Protein AF-A0A258BWA7-F1 (afdb_monomer_lite)

Radius of gyration: 15.37 Å; chains: 1; bounding box: 40×31×53 Å

Foldseek 3Di:
DVVLLQVLLVVLVVCCPDPNVVVVVVQDLALVSNLVCVVVSVVVVCVVVVPDFDWDWDFPDDDPQKTKIFIDGPDPDNPSNVLSNSVNSCVVSPWDFHWDWDQDPRGIIIIGRTDDDPPPPPDDD

Sequence (125 aa):
DDLLKSFGKYWIGYTANSSYGTMFRVGGDQLVTFLTNLNRMHASVHATMPESRMPSFEMLRNEHGRIDVLYTSDRTGLTAFVEGLLKGLMEYFGETGYITLEETPEGEVFSLHCAGKKSELKGAA

Secondary structure (DSSP, 8-state):
-HHHHHHHHHHHHHHHTSTTHHHHHHH-SSHHHHHHHHHHHHHHHHHH-TT----EEEEEEEETTEEEEEEE-S--S-HHHHHHHHHHHHHHTT--EEEEEEEETTEEEEEEEE-----------

Structure (mmCIF, N/CA/C/O backbone):
data_AF-A0A258BWA7-F1
#
_entry.id   AF-A0A258BWA7-F1
#
loop_
_atom_site.group_PDB
_atom_site.id
_atom_site.type_symbol
_atom_site.label_atom_id
_atom_site.label_alt_id
_atom_site.label_comp_id
_atom_site.label_asym_id
_atom_site.label_entity_id
_atom_site.label_seq_id
_atom_site.pdbx_PDB_ins_code
_atom_site.Cartn_x
_atom_site.Cartn_y
_atom_site.Cartn_z
_atom_site.occupancy
_atom_site.B_iso_or_equiv
_atom_site.auth_seq_id
_atom_site.auth_comp_id
_atom_site.auth_asym_id
_atom_site.auth_atom_id
_atom_site.pdbx_PDB_model_num
ATOM 1 N N . ASP A 1 1 ? -0.418 12.803 -10.827 1.00 86.56 1 ASP A N 1
ATOM 2 C CA . ASP A 1 1 ? -0.556 12.040 -9.567 1.00 86.56 1 ASP A CA 1
ATOM 3 C C . ASP A 1 1 ? -1.996 11.874 -9.109 1.00 86.56 1 ASP A C 1
ATOM 5 O O . ASP A 1 1 ? -2.402 10.742 -8.875 1.00 86.56 1 ASP A O 1
ATOM 9 N N . ASP A 1 2 ? -2.810 12.931 -9.070 1.00 95.44 2 ASP A N 1
ATOM 10 C CA . ASP A 1 2 ? -4.204 12.852 -8.582 1.00 95.44 2 ASP A CA 1
ATOM 11 C C . ASP A 1 2 ? -5.090 11.830 -9.311 1.00 95.44 2 ASP A C 1
ATOM 13 O O . ASP A 1 2 ? -5.909 11.150 -8.685 1.00 95.44 2 ASP A O 1
ATOM 17 N N . LE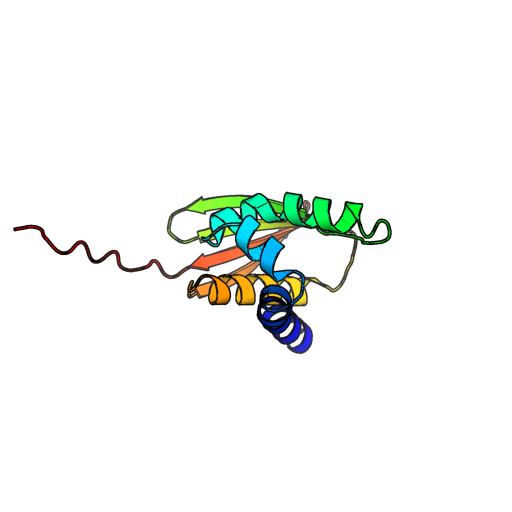U A 1 3 ? -4.900 11.666 -10.626 1.00 97.81 3 LEU A N 1
ATOM 18 C CA . LEU A 1 3 ? -5.600 10.639 -11.400 1.00 97.81 3 LEU A CA 1
ATOM 19 C C . LEU A 1 3 ? -5.229 9.225 -10.932 1.00 97.81 3 LEU A C 1
ATOM 21 O O . LEU A 1 3 ? -6.112 8.389 -10.777 1.00 97.81 3 LEU A O 1
ATOM 25 N N . LEU A 1 4 ? -3.943 8.963 -10.670 1.00 97.88 4 LEU A N 1
ATOM 26 C CA . LEU A 1 4 ? -3.474 7.660 -10.191 1.00 97.88 4 LEU A CA 1
ATOM 27 C C . LEU A 1 4 ? -3.984 7.375 -8.777 1.00 97.88 4 LEU A C 1
ATOM 29 O O . LEU A 1 4 ? -4.454 6.267 -8.528 1.00 97.88 4 LEU A O 1
ATOM 33 N N . LYS A 1 5 ? -3.982 8.376 -7.887 1.00 98.25 5 LYS A N 1
ATOM 34 C CA . LYS A 1 5 ? -4.572 8.255 -6.542 1.00 98.25 5 LYS A CA 1
ATOM 35 C C . LYS A 1 5 ? -6.060 7.911 -6.619 1.00 98.25 5 LYS A C 1
ATOM 37 O O . LYS A 1 5 ? -6.522 6.959 -5.991 1.00 98.25 5 LYS A O 1
ATOM 42 N N . SER A 1 6 ? -6.805 8.648 -7.443 1.00 98.00 6 SER A N 1
ATOM 43 C CA . SER A 1 6 ? -8.243 8.424 -7.643 1.00 98.00 6 SER A CA 1
ATOM 44 C C . SER A 1 6 ? -8.522 7.047 -8.248 1.00 98.00 6 SER A C 1
ATOM 46 O O . SER A 1 6 ? -9.432 6.345 -7.805 1.00 98.00 6 SER A O 1
ATOM 48 N N . PHE A 1 7 ? -7.707 6.629 -9.219 1.00 98.44 7 PHE A N 1
ATOM 49 C CA . PHE A 1 7 ? -7.814 5.319 -9.847 1.00 98.44 7 PHE A CA 1
ATOM 50 C C . PHE A 1 7 ? -7.499 4.179 -8.870 1.00 98.44 7 PHE A C 1
ATOM 52 O O . PHE A 1 7 ? -8.251 3.211 -8.819 1.00 98.44 7 PHE A O 1
ATOM 59 N N . GLY A 1 8 ? -6.455 4.305 -8.043 1.00 98.25 8 GLY A N 1
ATOM 60 C CA . GLY A 1 8 ? -6.119 3.325 -7.003 1.00 98.25 8 GLY A CA 1
ATOM 61 C C . GLY A 1 8 ? -7.248 3.138 -6.000 1.00 98.25 8 GLY A C 1
ATOM 62 O O . GLY A 1 8 ? -7.650 2.012 -5.714 1.00 98.25 8 GLY A O 1
ATOM 63 N N . LYS A 1 9 ? -7.847 4.239 -5.543 1.00 98.25 9 LYS A N 1
ATOM 64 C CA . LYS A 1 9 ? -9.002 4.173 -4.647 1.00 98.25 9 LYS A CA 1
ATOM 65 C C . LYS A 1 9 ? -10.195 3.471 -5.305 1.00 98.25 9 LYS A C 1
ATOM 67 O O . LYS A 1 9 ? -10.787 2.576 -4.704 1.00 98.25 9 LYS A O 1
ATOM 72 N N . TYR A 1 10 ? -10.531 3.841 -6.544 1.00 97.88 10 TYR A N 1
ATOM 73 C CA . TYR A 1 10 ? -11.605 3.194 -7.308 1.00 97.88 10 TYR A CA 1
ATOM 74 C C . TYR A 1 10 ? -11.352 1.692 -7.512 1.00 97.88 10 TYR A C 1
ATOM 76 O O . TYR A 1 10 ? -12.272 0.882 -7.381 1.00 97.88 10 TYR A O 1
ATOM 84 N N . TRP A 1 11 ? -10.102 1.314 -7.794 1.00 97.69 11 TRP A N 1
ATOM 85 C CA . TRP A 1 11 ? -9.701 -0.063 -8.067 1.00 97.69 11 TRP A CA 1
ATOM 86 C C . TRP A 1 11 ? -10.062 -1.021 -6.931 1.00 97.69 11 TRP A C 1
ATOM 88 O O . TRP A 1 11 ? -10.506 -2.134 -7.205 1.00 97.69 11 TRP A O 1
ATOM 98 N N . ILE A 1 12 ? -9.941 -0.599 -5.668 1.00 97.31 12 ILE A N 1
ATOM 99 C CA . ILE A 1 12 ? -10.338 -1.422 -4.515 1.00 97.31 12 ILE A CA 1
ATOM 100 C C . ILE A 1 12 ? -11.832 -1.744 -4.550 1.00 97.31 12 ILE A C 1
ATOM 102 O O . ILE A 1 12 ? -12.212 -2.910 -4.468 1.00 97.31 12 ILE A O 1
ATOM 106 N N . GLY A 1 13 ? -12.678 -0.730 -4.749 1.00 94.62 13 GLY A N 1
ATOM 107 C CA . GLY A 1 13 ? -14.123 -0.927 -4.861 1.00 94.62 13 GLY A CA 1
ATOM 108 C C . GLY A 1 13 ? -14.493 -1.823 -6.044 1.00 94.62 13 GLY A C 1
ATOM 109 O O . GLY A 1 13 ? -15.305 -2.735 -5.900 1.00 94.62 13 GLY A O 1
ATOM 110 N N . TYR A 1 14 ? -13.862 -1.617 -7.200 1.00 96.31 14 TYR A N 1
ATOM 111 C CA . TYR A 1 14 ? -14.084 -2.451 -8.380 1.00 96.31 14 TYR A CA 1
ATOM 112 C C . TYR A 1 14 ? -13.657 -3.909 -8.149 1.00 96.31 14 TYR A C 1
ATOM 114 O O . TYR A 1 14 ? -14.441 -4.833 -8.365 1.00 96.31 14 TYR A O 1
ATOM 122 N N . THR A 1 15 ? -12.430 -4.135 -7.675 1.00 94.00 15 THR A N 1
ATOM 123 C CA . THR A 1 15 ? -11.870 -5.486 -7.525 1.00 94.00 15 THR A CA 1
ATOM 124 C C . THR A 1 15 ? -12.563 -6.298 -6.441 1.00 94.00 15 THR A C 1
ATOM 126 O O . THR A 1 15 ? -12.855 -7.473 -6.684 1.00 94.00 15 THR A O 1
ATOM 129 N N . ALA A 1 16 ? -12.924 -5.683 -5.312 1.00 94.00 16 ALA A N 1
ATOM 130 C CA . ALA A 1 16 ? -13.694 -6.336 -4.256 1.00 94.00 16 ALA A CA 1
ATOM 131 C C . ALA A 1 16 ? -15.083 -6.814 -4.731 1.00 94.00 16 ALA A C 1
ATOM 133 O O . ALA A 1 16 ? -15.585 -7.824 -4.239 1.00 94.00 16 ALA A O 1
ATOM 134 N N . ASN A 1 17 ? -15.677 -6.135 -5.721 1.00 94.19 17 ASN A N 1
ATOM 135 C CA . ASN A 1 17 ? -16.971 -6.488 -6.324 1.00 94.19 17 ASN A CA 1
ATOM 136 C C . ASN A 1 17 ? -16.851 -7.290 -7.637 1.00 94.19 17 ASN A C 1
ATOM 138 O O . ASN A 1 17 ? -17.852 -7.554 -8.300 1.00 94.19 17 ASN A O 1
ATOM 142 N N . SER A 1 18 ? -15.636 -7.681 -8.023 1.00 93.38 18 SER A N 1
ATOM 143 C CA . SER A 1 18 ? -15.364 -8.466 -9.233 1.00 93.38 18 SER A CA 1
ATOM 144 C C . SER A 1 18 ? -15.192 -9.960 -8.919 1.00 93.38 18 SER A C 1
ATOM 146 O O . SER A 1 18 ? -15.386 -10.408 -7.786 1.00 93.38 18 SER A O 1
ATOM 148 N N . SER A 1 19 ? -14.730 -10.744 -9.899 1.00 89.38 19 SER A N 1
ATOM 149 C CA . SER A 1 19 ? -14.299 -12.136 -9.696 1.00 89.38 19 SER A CA 1
ATOM 150 C C . SER A 1 19 ? -13.222 -12.296 -8.610 1.00 89.38 19 SER A C 1
ATOM 152 O O . SER A 1 19 ? -13.093 -13.375 -8.034 1.00 89.38 19 SER A O 1
ATOM 154 N N . TYR A 1 20 ? -12.483 -11.229 -8.282 1.00 88.81 20 TYR A N 1
ATOM 155 C CA . TYR A 1 20 ? -11.493 -11.215 -7.201 1.00 88.81 20 TYR A CA 1
ATOM 156 C C . TYR A 1 20 ? -12.088 -11.013 -5.800 1.00 88.81 20 TYR A C 1
ATOM 158 O O . TYR A 1 20 ? -11.368 -11.166 -4.815 1.00 88.81 20 TYR A O 1
ATOM 166 N N . GLY A 1 21 ? -13.391 -10.745 -5.660 1.00 91.62 21 GLY A N 1
ATOM 167 C CA . GLY A 1 21 ? -14.016 -10.498 -4.356 1.00 91.62 21 GLY A CA 1
ATOM 168 C C . GLY A 1 21 ? -13.848 -11.647 -3.354 1.00 91.62 21 GLY A C 1
ATOM 169 O O . GLY A 1 21 ? -13.758 -11.425 -2.147 1.00 91.62 21 GLY A O 1
ATOM 170 N N . THR A 1 22 ? -13.734 -12.891 -3.833 1.00 90.44 22 THR A N 1
ATOM 171 C CA . THR A 1 22 ? -13.403 -14.039 -2.971 1.00 90.44 22 THR A CA 1
ATOM 172 C C . THR A 1 22 ? -12.011 -13.915 -2.358 1.00 90.44 22 THR A C 1
ATOM 174 O O . THR A 1 22 ? -11.851 -14.220 -1.180 1.00 90.44 22 THR A O 1
ATOM 177 N N . MET A 1 23 ? -11.023 -13.423 -3.111 1.00 90.88 23 MET A N 1
ATOM 178 C CA . MET A 1 23 ? -9.674 -13.192 -2.586 1.00 90.88 23 MET A CA 1
ATOM 179 C C . MET A 1 23 ? -9.682 -12.110 -1.508 1.00 90.88 23 MET A C 1
ATOM 181 O O . MET A 1 23 ? -9.004 -12.266 -0.497 1.00 90.88 23 MET A O 1
ATOM 185 N N . PHE A 1 24 ? -10.523 -11.081 -1.664 1.00 92.00 24 PHE A N 1
ATOM 186 C CA . PHE A 1 24 ? -10.692 -10.058 -0.634 1.00 92.00 24 PHE A CA 1
ATOM 187 C C . PHE A 1 24 ? -11.225 -10.633 0.679 1.00 92.00 24 PHE A C 1
ATOM 189 O O . PHE A 1 24 ? -10.672 -10.355 1.738 1.00 92.00 24 PHE A O 1
ATOM 196 N N . ARG A 1 25 ? -12.247 -11.496 0.611 1.00 87.94 25 ARG A N 1
ATOM 197 C CA . ARG A 1 25 ? -12.803 -12.170 1.798 1.00 87.94 25 ARG A CA 1
ATOM 198 C C . ARG A 1 25 ? -11.802 -13.104 2.477 1.00 87.94 25 ARG A C 1
ATOM 200 O O . ARG A 1 25 ? -11.783 -13.184 3.698 1.00 87.94 25 ARG A O 1
ATOM 207 N N . VAL A 1 26 ? -10.979 -13.809 1.699 1.00 88.50 26 VAL A N 1
ATOM 208 C CA . VAL A 1 26 ? -9.926 -14.694 2.232 1.00 88.50 26 VAL A CA 1
ATOM 209 C C . VAL A 1 26 ? -8.762 -13.893 2.826 1.00 88.50 26 VAL A C 1
ATOM 211 O O . VAL A 1 26 ? -8.103 -14.373 3.745 1.00 88.50 26 VAL A O 1
ATOM 214 N N . GLY A 1 27 ? -8.521 -12.674 2.335 1.00 86.75 27 GLY A N 1
ATOM 215 C CA . GLY A 1 27 ? -7.480 -11.776 2.837 1.00 86.75 27 GLY A CA 1
ATOM 216 C C . GLY A 1 27 ? -7.681 -11.348 4.293 1.00 86.75 27 GLY A C 1
ATOM 217 O O . GLY A 1 27 ? -6.697 -11.103 4.985 1.00 86.75 27 GLY A O 1
ATOM 218 N N . GLY A 1 28 ? -8.919 -11.317 4.788 1.00 89.94 28 GLY A N 1
ATOM 219 C CA . GLY A 1 28 ? -9.251 -10.989 6.177 1.00 89.94 28 GLY A CA 1
ATOM 220 C C . GLY A 1 28 ? -10.429 -10.023 6.291 1.00 89.94 28 GLY A C 1
ATOM 221 O O . GLY A 1 28 ? -10.868 -9.440 5.302 1.00 89.94 28 GLY A O 1
ATOM 222 N N . ASP A 1 29 ? -10.936 -9.851 7.511 1.00 92.00 29 ASP A N 1
ATOM 223 C CA . ASP A 1 29 ? -12.057 -8.959 7.849 1.00 92.00 29 ASP A CA 1
ATOM 224 C C . ASP A 1 29 ? -11.614 -7.600 8.421 1.00 92.00 29 ASP A C 1
ATOM 226 O O . ASP A 1 29 ? -12.436 -6.712 8.638 1.00 92.00 29 ASP A O 1
ATOM 230 N N . GLN A 1 30 ? -10.308 -7.424 8.630 1.00 93.81 30 GLN A N 1
ATOM 231 C CA . GLN A 1 30 ? -9.688 -6.211 9.149 1.00 93.81 30 GLN A CA 1
ATOM 232 C C . GLN A 1 30 ? -8.516 -5.786 8.265 1.00 93.81 30 GLN A C 1
ATOM 234 O O . GLN A 1 30 ? -7.784 -6.627 7.736 1.00 93.81 30 GLN A O 1
ATOM 239 N N . LEU A 1 31 ? -8.294 -4.471 8.172 1.00 95.81 31 LEU A N 1
ATOM 240 C CA . LEU A 1 31 ? -7.242 -3.871 7.348 1.00 95.81 31 LEU A CA 1
ATOM 241 C C . LEU A 1 31 ? -5.857 -4.468 7.630 1.00 95.81 31 LEU A C 1
ATOM 243 O O . LEU A 1 31 ? -5.148 -4.837 6.699 1.00 95.81 31 LEU A O 1
ATOM 247 N N . VAL A 1 32 ? -5.489 -4.601 8.907 1.00 95.38 32 VAL A N 1
ATOM 248 C CA . VAL A 1 32 ? -4.198 -5.175 9.322 1.00 95.38 32 VAL A CA 1
ATOM 249 C C . VAL A 1 32 ? -4.052 -6.602 8.796 1.00 95.38 32 VAL A C 1
ATOM 251 O O . VAL A 1 32 ? -3.071 -6.908 8.127 1.00 95.38 32 VAL A O 1
ATOM 254 N N . THR A 1 33 ? -5.047 -7.459 9.039 1.00 95.44 33 THR A N 1
ATOM 255 C CA . THR A 1 33 ? -5.041 -8.856 8.582 1.00 95.44 33 THR A CA 1
ATOM 256 C C . THR A 1 33 ? -4.936 -8.948 7.062 1.00 95.44 33 THR A C 1
ATOM 258 O O . THR A 1 33 ? -4.152 -9.746 6.550 1.00 95.44 33 THR A O 1
ATOM 261 N N . PHE A 1 34 ? -5.665 -8.092 6.341 1.00 96.88 34 PHE A N 1
ATOM 262 C CA . PHE A 1 34 ? -5.595 -8.020 4.885 1.00 96.88 34 PHE A CA 1
ATOM 263 C C . PHE A 1 34 ? -4.197 -7.649 4.391 1.00 96.88 34 PHE A C 1
ATOM 265 O O . PHE A 1 34 ? -3.658 -8.335 3.525 1.00 96.88 34 PHE A O 1
ATOM 272 N N . LEU A 1 35 ? -3.585 -6.604 4.960 1.00 97.00 35 LEU A N 1
ATOM 273 C CA . LEU A 1 35 ? -2.238 -6.165 4.591 1.00 97.00 35 LEU A CA 1
ATOM 274 C C . LEU A 1 35 ? -1.189 -7.246 4.885 1.00 97.00 35 LEU A C 1
ATOM 276 O O . LEU A 1 35 ? -0.333 -7.501 4.042 1.00 97.00 35 LEU A O 1
ATOM 280 N N . THR A 1 36 ? -1.294 -7.953 6.015 1.00 95.81 36 THR A N 1
ATOM 281 C CA . THR A 1 36 ? -0.419 -9.096 6.333 1.00 95.81 36 THR A CA 1
ATOM 282 C C . THR A 1 36 ? -0.557 -10.237 5.316 1.00 95.81 36 THR A C 1
ATOM 284 O O . THR A 1 36 ? 0.423 -10.904 4.991 1.00 95.81 36 THR A O 1
ATOM 287 N N . ASN A 1 37 ? -1.758 -10.460 4.777 1.00 96.38 37 ASN A N 1
ATOM 288 C CA . ASN A 1 37 ? -2.023 -11.516 3.797 1.00 96.38 37 ASN A CA 1
ATOM 289 C C . ASN A 1 37 ? -1.823 -11.078 2.335 1.00 96.38 37 ASN A C 1
ATOM 291 O O . ASN A 1 37 ? -1.915 -11.916 1.431 1.00 96.38 37 ASN A O 1
ATOM 295 N N . LEU A 1 38 ? -1.533 -9.800 2.080 1.00 96.50 38 LEU A N 1
ATOM 296 C CA . LEU A 1 38 ? -1.524 -9.220 0.737 1.00 96.50 38 LEU A CA 1
ATOM 297 C C . LEU A 1 38 ? -0.504 -9.897 -0.187 1.00 96.50 38 LEU A C 1
ATOM 299 O O . LEU A 1 38 ? -0.838 -10.264 -1.313 1.00 96.50 38 LEU A O 1
ATOM 303 N N . ASN A 1 39 ? 0.703 -10.176 0.308 1.00 96.81 39 ASN A N 1
ATOM 304 C CA . ASN A 1 39 ? 1.727 -10.870 -0.480 1.00 96.81 39 ASN A CA 1
ATOM 305 C C . ASN A 1 39 ? 1.305 -12.299 -0.852 1.00 96.81 39 ASN A C 1
ATOM 307 O O . ASN A 1 39 ? 1.563 -12.753 -1.966 1.00 96.81 39 ASN A O 1
ATOM 311 N N . ARG A 1 40 ? 0.596 -13.008 0.038 1.00 95.44 40 ARG A N 1
ATOM 312 C CA . ARG A 1 40 ? 0.058 -14.347 -0.256 1.00 95.44 40 ARG A CA 1
ATOM 313 C C . ARG A 1 40 ? -1.045 -14.286 -1.313 1.00 95.44 40 ARG A C 1
ATOM 315 O O . ARG A 1 40 ? -1.117 -15.160 -2.183 1.00 95.44 40 ARG A O 1
ATOM 322 N N . MET A 1 41 ? -1.892 -13.260 -1.257 1.00 94.62 41 MET A N 1
ATOM 323 C CA . MET A 1 41 ? -2.887 -13.005 -2.295 1.00 94.62 41 MET A CA 1
ATOM 324 C C . MET A 1 41 ? -2.203 -12.741 -3.644 1.00 94.62 41 MET A C 1
ATOM 326 O O . MET A 1 41 ? -2.536 -13.401 -4.626 1.00 94.62 41 MET A O 1
ATOM 330 N N . HIS A 1 42 ? -1.199 -11.861 -3.691 1.00 95.00 42 HIS A N 1
ATOM 331 C CA . HIS A 1 42 ? -0.422 -11.590 -4.906 1.00 95.00 42 HIS A CA 1
ATOM 332 C C . HIS A 1 42 ? 0.272 -12.836 -5.461 1.00 95.00 42 HIS A C 1
ATOM 334 O O . HIS A 1 42 ? 0.208 -13.068 -6.665 1.00 95.00 42 HIS A O 1
ATOM 340 N N . ALA A 1 43 ? 0.862 -13.677 -4.607 1.00 94.19 43 ALA A N 1
ATOM 341 C CA . ALA A 1 43 ? 1.455 -14.943 -5.033 1.00 94.19 43 ALA A CA 1
ATOM 342 C C . ALA A 1 43 ? 0.417 -15.876 -5.684 1.00 94.19 43 ALA A C 1
ATOM 344 O O . ALA A 1 43 ? 0.704 -16.525 -6.688 1.00 94.19 43 ALA A O 1
ATOM 345 N N . SER A 1 44 ? -0.812 -15.898 -5.157 1.00 93.00 44 SER A N 1
ATOM 346 C CA . SER A 1 44 ? -1.912 -16.685 -5.730 1.00 93.00 44 SER A CA 1
ATOM 347 C C . SER A 1 44 ? -2.343 -16.155 -7.101 1.00 93.00 44 SER A C 1
ATOM 349 O O . SER A 1 44 ? -2.610 -16.943 -8.005 1.00 93.00 44 SER A O 1
ATOM 351 N N . VAL A 1 45 ? -2.372 -14.830 -7.285 1.00 91.50 45 VAL A N 1
ATOM 352 C CA . VAL A 1 45 ? -2.644 -14.218 -8.597 1.00 91.50 45 VAL A CA 1
ATOM 353 C C . VAL A 1 45 ? -1.520 -14.543 -9.580 1.00 91.50 45 VAL A C 1
ATOM 355 O O . VAL A 1 45 ? -1.797 -15.022 -10.679 1.00 91.50 45 VAL A O 1
ATOM 358 N N . HIS A 1 46 ? -0.262 -14.364 -9.171 1.00 93.44 46 HIS A N 1
ATOM 359 C CA . HIS A 1 46 ? 0.914 -14.636 -9.998 1.00 93.44 46 HIS A CA 1
ATOM 360 C C . HIS A 1 46 ? 0.977 -16.093 -10.479 1.00 93.44 46 HIS A C 1
ATOM 362 O O . HIS A 1 46 ? 1.290 -16.337 -11.640 1.00 93.44 46 HIS A O 1
ATOM 368 N N . ALA A 1 47 ? 0.573 -17.059 -9.646 1.00 93.88 47 ALA A N 1
ATOM 369 C CA . ALA A 1 47 ? 0.488 -18.467 -10.043 1.00 93.88 47 ALA A CA 1
ATOM 370 C C . ALA A 1 47 ? -0.453 -18.713 -11.242 1.00 93.88 47 ALA A C 1
ATOM 372 O O . ALA A 1 47 ? -0.260 -19.664 -11.995 1.00 93.88 47 ALA A O 1
ATOM 373 N N . THR A 1 48 ? -1.461 -17.854 -11.432 1.00 92.69 48 THR A N 1
ATOM 374 C CA . THR A 1 48 ? -2.397 -17.911 -12.571 1.00 92.69 48 THR A CA 1
ATOM 375 C C . THR A 1 48 ? -2.049 -16.937 -13.698 1.00 92.69 48 THR A C 1
ATOM 377 O O . THR A 1 48 ? -2.563 -17.069 -14.807 1.00 92.69 48 THR A O 1
ATOM 380 N N . MET A 1 49 ? -1.171 -15.967 -13.431 1.00 93.31 49 MET A N 1
ATOM 381 C CA . MET A 1 49 ? -0.731 -14.926 -14.360 1.00 93.31 49 MET A CA 1
ATOM 382 C C . MET A 1 49 ? 0.798 -14.766 -14.273 1.00 93.31 49 MET A C 1
ATOM 384 O O . MET A 1 49 ? 1.275 -13.801 -13.676 1.00 93.31 49 MET A O 1
ATOM 388 N N . PRO A 1 50 ? 1.590 -15.688 -14.854 1.00 91.56 50 PRO A N 1
ATOM 389 C CA . PRO A 1 50 ? 3.044 -15.721 -14.652 1.00 91.56 50 PRO A CA 1
ATOM 390 C C . PRO A 1 50 ? 3.778 -14.467 -15.141 1.00 91.56 50 PRO A C 1
ATOM 392 O O . PRO A 1 50 ? 4.785 -14.076 -14.566 1.00 91.56 50 PRO A O 1
ATOM 395 N N . GLU A 1 51 ? 3.241 -13.780 -16.150 1.00 93.88 51 GLU A N 1
ATOM 396 C CA . GLU A 1 51 ? 3.811 -12.525 -16.667 1.00 93.88 51 GLU A CA 1
ATOM 397 C C . GLU A 1 51 ? 3.521 -11.310 -15.765 1.00 93.88 51 GLU A C 1
ATOM 399 O O . GLU A 1 51 ? 3.950 -10.187 -16.040 1.00 93.88 51 GLU A O 1
ATOM 404 N N . SER A 1 52 ? 2.753 -11.489 -14.686 1.00 92.81 52 SER A N 1
ATOM 405 C CA . SER A 1 52 ? 2.418 -10.398 -13.779 1.00 92.81 52 SER A CA 1
ATOM 406 C C . SER A 1 52 ? 3.613 -10.005 -12.910 1.00 92.81 52 SER A C 1
ATOM 408 O O . SER A 1 52 ? 4.187 -10.851 -12.226 1.00 92.81 52 SER A O 1
ATOM 410 N N . ARG A 1 53 ? 3.902 -8.704 -12.825 1.00 92.81 53 ARG A N 1
ATOM 411 C CA . ARG A 1 53 ? 4.916 -8.138 -11.920 1.00 92.81 53 ARG A CA 1
ATOM 412 C C . ARG A 1 53 ? 4.242 -7.579 -10.669 1.00 92.81 53 ARG A C 1
ATOM 414 O O . ARG A 1 53 ? 3.754 -6.445 -10.671 1.00 92.81 53 ARG A O 1
ATOM 421 N N . MET A 1 54 ? 4.137 -8.415 -9.638 1.00 94.19 54 MET A N 1
ATOM 422 C CA . MET A 1 54 ? 3.482 -8.062 -8.376 1.00 94.19 54 MET A CA 1
ATOM 423 C C . MET A 1 54 ? 4.448 -7.319 -7.444 1.00 94.19 54 MET A C 1
ATOM 425 O O . MET A 1 54 ? 5.609 -7.708 -7.351 1.00 94.19 54 MET A O 1
ATOM 429 N N . PRO A 1 55 ? 3.987 -6.276 -6.737 1.00 96.56 55 PRO A N 1
ATOM 430 C CA . PRO A 1 55 ? 4.777 -5.631 -5.699 1.00 96.56 55 PRO A CA 1
ATOM 431 C C . PRO A 1 55 ? 4.737 -6.440 -4.395 1.00 96.56 55 PRO A C 1
ATOM 433 O O . PRO A 1 55 ? 3.840 -7.270 -4.196 1.00 96.56 55 PRO A O 1
ATOM 436 N N . SER A 1 56 ? 5.659 -6.134 -3.487 1.00 97.38 56 SER A N 1
ATOM 437 C CA . SER A 1 5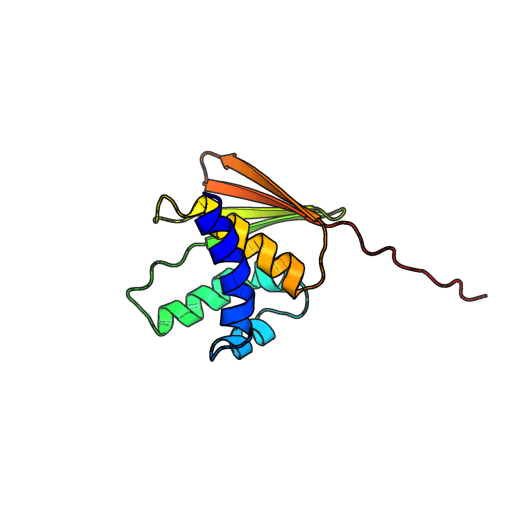6 ? 5.655 -6.645 -2.116 1.00 97.38 56 SER A CA 1
ATOM 438 C C . SER A 1 56 ? 5.239 -5.555 -1.132 1.00 97.38 56 SER A C 1
ATOM 440 O O . SER A 1 56 ? 5.579 -4.383 -1.303 1.00 97.38 56 SER A O 1
ATOM 442 N N . PHE A 1 57 ? 4.507 -5.966 -0.102 1.00 98.00 57 PHE A N 1
ATOM 443 C CA . PHE A 1 57 ? 4.100 -5.146 1.030 1.00 98.00 57 PHE A CA 1
ATOM 444 C C . PHE A 1 57 ? 4.527 -5.833 2.327 1.00 98.00 57 PHE A C 1
ATOM 446 O O . PHE A 1 57 ? 4.054 -6.927 2.636 1.00 98.00 57 PHE A O 1
ATOM 453 N N . GLU A 1 58 ? 5.423 -5.214 3.087 1.00 97.88 58 GLU A N 1
ATOM 454 C CA . GLU A 1 58 ? 5.891 -5.730 4.375 1.00 97.88 58 GLU A CA 1
ATOM 455 C C . GLU A 1 58 ? 5.401 -4.842 5.516 1.00 97.88 58 GLU A C 1
ATOM 457 O O . GLU A 1 58 ? 5.553 -3.624 5.482 1.00 97.88 58 GLU A O 1
ATOM 462 N N . MET A 1 59 ? 4.800 -5.448 6.539 1.00 97.00 59 MET A N 1
ATOM 463 C CA . MET A 1 59 ? 4.345 -4.717 7.717 1.00 97.00 59 MET A CA 1
ATOM 464 C C . MET A 1 59 ? 5.531 -4.425 8.634 1.00 97.00 59 MET A C 1
ATOM 466 O O . MET A 1 59 ? 6.069 -5.338 9.254 1.00 97.00 59 MET A O 1
ATOM 470 N N . LEU A 1 60 ? 5.898 -3.150 8.752 1.00 96.94 60 LEU A N 1
ATOM 471 C CA . LEU A 1 60 ? 6.978 -2.705 9.633 1.00 96.94 60 LEU A CA 1
ATOM 472 C C . LEU A 1 60 ? 6.474 -2.424 11.051 1.00 96.94 60 LEU A C 1
ATOM 474 O O . LEU A 1 60 ? 7.171 -2.674 12.033 1.00 96.94 60 LEU A O 1
ATOM 478 N N . ARG A 1 61 ? 5.257 -1.878 11.163 1.00 94.12 61 ARG A N 1
ATOM 479 C CA . ARG A 1 61 ? 4.684 -1.426 12.435 1.00 94.12 61 ARG A CA 1
ATOM 480 C C . ARG A 1 61 ? 3.164 -1.495 12.417 1.00 94.12 61 ARG A C 1
ATOM 482 O O . ARG A 1 61 ? 2.538 -1.213 11.400 1.00 94.12 61 ARG A O 1
ATOM 489 N N . ASN A 1 62 ? 2.576 -1.804 13.567 1.00 95.44 62 ASN A N 1
ATOM 490 C CA . ASN A 1 62 ? 1.144 -1.673 13.814 1.00 95.44 62 ASN A CA 1
ATOM 491 C C . ASN A 1 62 ? 0.906 -1.362 15.298 1.00 95.44 62 ASN A C 1
ATOM 493 O O . ASN A 1 62 ? 0.861 -2.271 16.124 1.00 95.44 62 ASN A O 1
ATOM 497 N N . GLU A 1 63 ? 0.787 -0.083 15.648 1.00 92.88 63 GLU A N 1
ATOM 498 C CA . GLU A 1 63 ? 0.483 0.331 17.020 1.00 92.88 63 GLU A CA 1
ATOM 499 C C . GLU A 1 63 ? -0.138 1.729 17.085 1.00 92.88 63 GLU A C 1
ATOM 501 O O . GLU A 1 63 ? 0.105 2.575 16.230 1.00 92.88 63 GLU A O 1
ATOM 506 N N . HIS A 1 64 ? -0.935 1.987 18.128 1.00 90.75 64 HIS A N 1
ATOM 507 C CA . HIS A 1 64 ? -1.534 3.302 18.410 1.00 90.75 64 HIS A CA 1
ATOM 508 C C . HIS A 1 64 ? -2.326 3.917 17.237 1.00 90.75 64 HIS A C 1
ATOM 510 O O . HIS A 1 64 ? -2.360 5.134 17.074 1.00 90.75 64 HIS A O 1
ATOM 516 N N . GLY A 1 65 ? -2.963 3.083 16.408 1.00 90.75 65 GLY A N 1
ATOM 517 C CA . GLY A 1 65 ? -3.693 3.539 15.220 1.00 90.75 65 GLY A CA 1
ATOM 518 C C . GLY A 1 65 ? -2.799 3.887 14.027 1.00 90.75 65 GLY A C 1
ATOM 519 O O . GLY A 1 65 ? -3.305 4.378 13.027 1.00 90.75 65 GLY A O 1
ATOM 520 N N . ARG A 1 66 ? -1.492 3.617 14.087 1.00 95.94 66 ARG A N 1
ATOM 521 C CA . ARG A 1 66 ? -0.563 3.765 12.964 1.00 95.94 66 ARG A CA 1
ATOM 522 C C . ARG A 1 66 ? -0.151 2.395 12.428 1.00 95.94 66 ARG A C 1
ATOM 524 O O . ARG A 1 66 ? 0.299 1.545 13.196 1.00 95.94 66 ARG A O 1
ATOM 531 N N . ILE A 1 67 ? -0.264 2.213 11.114 1.00 97.88 67 ILE A N 1
ATOM 532 C CA . ILE A 1 67 ? 0.222 1.030 10.392 1.00 97.88 67 ILE A CA 1
ATOM 533 C C . ILE A 1 67 ? 1.283 1.491 9.397 1.00 97.88 67 ILE A C 1
ATOM 535 O O . ILE A 1 67 ? 0.978 2.310 8.535 1.00 97.88 67 ILE A O 1
ATOM 539 N N . ASP A 1 68 ? 2.495 0.954 9.497 1.00 98.25 68 ASP A N 1
ATOM 540 C CA . ASP A 1 68 ? 3.580 1.244 8.559 1.00 98.25 68 ASP A CA 1
ATOM 541 C C . ASP A 1 68 ? 3.816 0.033 7.662 1.00 98.25 68 ASP A C 1
ATOM 543 O O . ASP A 1 68 ? 3.995 -1.090 8.148 1.00 98.25 68 ASP A O 1
ATOM 547 N N . VAL A 1 69 ? 3.815 0.269 6.353 1.00 98.38 69 VAL A N 1
ATOM 548 C CA . VAL A 1 69 ? 4.015 -0.757 5.333 1.00 98.38 69 VAL A CA 1
ATOM 549 C C . VAL A 1 69 ? 5.135 -0.327 4.398 1.00 98.38 69 VAL A C 1
ATOM 551 O O . VAL A 1 69 ? 5.049 0.732 3.779 1.00 98.38 69 VAL A O 1
ATOM 554 N N . LEU A 1 70 ? 6.159 -1.165 4.269 1.00 98.56 70 LEU A N 1
ATOM 555 C CA . LEU A 1 70 ? 7.185 -1.032 3.246 1.00 98.56 70 LEU A CA 1
ATOM 556 C C . LEU A 1 70 ? 6.651 -1.593 1.930 1.00 98.56 70 LEU A C 1
ATOM 558 O O . LEU A 1 70 ? 6.323 -2.777 1.833 1.00 98.56 70 LEU A O 1
ATOM 562 N N . TYR A 1 71 ? 6.576 -0.741 0.920 1.00 98.50 71 TYR A N 1
ATOM 563 C CA . TYR A 1 71 ? 6.273 -1.100 -0.452 1.00 98.50 71 TYR A CA 1
ATOM 564 C C . TYR A 1 71 ? 7.563 -1.206 -1.263 1.00 98.50 71 TYR A C 1
ATOM 566 O O . TYR A 1 71 ? 8.375 -0.280 -1.304 1.00 98.50 71 TYR A O 1
ATOM 574 N N . THR A 1 72 ? 7.719 -2.332 -1.959 1.00 97.94 72 THR A N 1
ATOM 575 C CA . THR A 1 72 ? 8.805 -2.545 -2.920 1.00 97.94 72 THR A CA 1
ATOM 576 C C . THR A 1 72 ? 8.264 -3.063 -4.244 1.00 97.94 72 THR A C 1
ATOM 578 O O . THR A 1 72 ? 7.353 -3.895 -4.311 1.00 97.94 72 THR A O 1
ATOM 581 N N . SER A 1 73 ? 8.809 -2.531 -5.335 1.00 96.44 73 SER A N 1
ATOM 582 C CA . SER A 1 73 ? 8.373 -2.842 -6.691 1.00 96.44 73 SER A CA 1
ATOM 583 C C . SER A 1 73 ? 9.487 -2.546 -7.683 1.00 96.44 73 SER A C 1
ATOM 585 O O . SER A 1 73 ? 10.199 -1.555 -7.572 1.00 96.44 73 SER A O 1
ATOM 587 N N . ASP A 1 74 ? 9.584 -3.387 -8.703 1.00 94.56 74 ASP A N 1
ATOM 588 C CA . ASP A 1 74 ? 10.443 -3.194 -9.870 1.00 94.56 74 ASP A CA 1
ATOM 589 C C . ASP A 1 74 ? 9.776 -2.332 -10.967 1.00 94.56 74 ASP A C 1
ATOM 591 O O . ASP A 1 74 ? 10.371 -2.045 -12.011 1.00 94.56 74 ASP A O 1
ATOM 595 N N . ARG A 1 75 ? 8.515 -1.937 -10.748 1.00 95.12 75 ARG A N 1
ATOM 596 C CA . ARG A 1 75 ? 7.755 -0.988 -11.569 1.00 95.12 75 ARG A CA 1
ATOM 597 C C . ARG A 1 75 ? 7.853 0.409 -10.971 1.00 95.12 75 ARG A C 1
ATOM 599 O O . ARG A 1 75 ? 7.527 0.597 -9.800 1.00 95.12 75 ARG A O 1
ATOM 606 N N . THR A 1 76 ? 8.214 1.377 -11.804 1.00 93.44 76 THR A N 1
ATOM 607 C CA . THR A 1 76 ? 8.329 2.795 -11.447 1.00 93.44 76 THR A CA 1
ATOM 608 C C . THR A 1 76 ? 7.044 3.566 -11.774 1.00 93.44 76 THR A C 1
ATOM 610 O O . THR A 1 76 ? 6.239 3.138 -12.602 1.00 93.44 76 THR A O 1
ATOM 613 N N . GLY A 1 77 ? 6.829 4.709 -11.112 1.00 94.81 77 GLY A N 1
ATOM 614 C CA . GLY A 1 77 ? 5.712 5.622 -11.407 1.00 94.81 77 GLY A CA 1
ATOM 615 C C . GLY A 1 77 ? 4.341 5.201 -10.858 1.00 94.81 77 GLY A C 1
ATOM 616 O O . GLY A 1 77 ? 3.329 5.781 -11.246 1.00 94.81 77 GLY A O 1
ATOM 617 N N . LEU A 1 78 ? 4.285 4.202 -9.968 1.00 96.69 78 LEU A N 1
ATOM 618 C CA . LEU A 1 78 ? 3.035 3.690 -9.386 1.00 96.69 78 LEU A CA 1
ATOM 619 C C . LEU A 1 78 ? 2.801 4.106 -7.927 1.00 96.69 78 LEU A C 1
ATOM 621 O O . LEU A 1 78 ? 1.757 3.773 -7.376 1.00 96.69 78 LEU A O 1
ATOM 625 N N . THR A 1 79 ? 3.704 4.873 -7.322 1.00 97.25 79 THR A N 1
ATOM 626 C CA . THR A 1 79 ? 3.625 5.350 -5.931 1.00 97.25 79 THR A CA 1
ATOM 627 C C . THR A 1 79 ? 2.274 5.999 -5.616 1.00 97.25 79 THR A C 1
ATOM 629 O O . THR A 1 79 ? 1.563 5.581 -4.704 1.00 97.25 79 THR A O 1
ATOM 632 N N . ALA A 1 80 ? 1.838 6.949 -6.452 1.00 98.12 80 ALA A N 1
ATOM 633 C CA . ALA A 1 80 ? 0.542 7.615 -6.306 1.00 98.12 80 ALA A CA 1
ATOM 634 C C . ALA A 1 80 ? -0.651 6.648 -6.458 1.00 98.12 80 ALA A C 1
ATOM 636 O O . ALA A 1 80 ? -1.682 6.813 -5.810 1.00 98.12 80 ALA A O 1
ATOM 637 N N . PHE A 1 81 ? -0.525 5.616 -7.295 1.00 98.38 81 PHE A N 1
ATOM 638 C CA . PHE A 1 81 ? -1.551 4.580 -7.424 1.00 98.38 81 PHE A CA 1
ATOM 639 C C . PHE A 1 81 ? -1.631 3.715 -6.160 1.00 98.38 81 PHE A C 1
ATOM 641 O O . PHE A 1 81 ? -2.732 3.437 -5.688 1.00 98.38 81 PHE A O 1
ATOM 648 N N . VAL A 1 82 ? -0.486 3.353 -5.574 1.00 98.25 82 VAL A N 1
ATOM 649 C CA . VAL A 1 82 ? -0.401 2.592 -4.318 1.00 98.25 82 VAL A CA 1
ATOM 650 C C . VAL A 1 82 ? -0.974 3.379 -3.145 1.00 98.25 82 VAL A C 1
ATOM 652 O O . VAL A 1 82 ? -1.767 2.829 -2.386 1.00 98.25 82 VAL A O 1
ATOM 655 N N . GLU A 1 83 ? -0.683 4.676 -3.046 1.00 98.50 83 GLU A N 1
ATOM 656 C CA . GLU A 1 83 ? -1.324 5.557 -2.061 1.00 98.50 83 GLU A CA 1
ATOM 657 C C . GLU A 1 83 ? -2.858 5.511 -2.194 1.00 98.50 83 GLU A C 1
ATOM 659 O O . GLU A 1 83 ? -3.580 5.348 -1.208 1.00 98.50 83 GLU A O 1
ATOM 664 N N . GLY A 1 84 ? -3.360 5.572 -3.433 1.00 98.44 84 GLY A N 1
ATOM 665 C CA . GLY A 1 84 ? -4.779 5.417 -3.744 1.00 98.44 84 GLY A CA 1
ATOM 666 C C . GLY A 1 84 ? -5.353 4.062 -3.320 1.00 98.44 84 GLY A C 1
ATOM 667 O O . GLY A 1 84 ? -6.423 4.015 -2.713 1.00 98.44 84 GLY A O 1
ATOM 668 N N . LEU A 1 85 ? -4.648 2.963 -3.608 1.00 98.50 85 LEU A N 1
ATOM 669 C CA . LEU A 1 85 ? -5.045 1.608 -3.208 1.00 98.50 85 LEU A CA 1
ATOM 670 C C . LEU A 1 85 ? -5.152 1.486 -1.686 1.00 98.50 85 LEU A C 1
ATOM 672 O O . LEU A 1 85 ? -6.165 1.014 -1.178 1.00 98.50 85 LEU A O 1
ATOM 676 N N . LEU A 1 86 ? -4.139 1.947 -0.951 1.00 98.44 86 LEU A N 1
ATOM 677 C CA . LEU A 1 86 ? -4.127 1.901 0.511 1.00 98.44 86 LEU A CA 1
ATOM 678 C C . LEU A 1 86 ? -5.262 2.748 1.098 1.00 98.44 86 LEU A C 1
ATOM 680 O O . LEU A 1 86 ? -5.944 2.305 2.021 1.00 98.44 86 LEU A O 1
ATOM 684 N N . LYS A 1 87 ? -5.549 3.917 0.510 1.00 98.12 87 LYS A N 1
ATOM 685 C CA . LYS A 1 87 ? -6.701 4.737 0.904 1.00 98.12 87 LYS A CA 1
ATOM 686 C C . LYS A 1 87 ? -8.031 4.027 0.637 1.00 98.12 87 LYS A C 1
ATOM 688 O O . LYS A 1 87 ? -8.918 4.059 1.487 1.00 98.12 87 LYS A O 1
ATOM 693 N N . GLY A 1 88 ? -8.162 3.367 -0.512 1.00 97.94 88 GLY A N 1
ATOM 694 C CA . GLY A 1 88 ? -9.330 2.552 -0.845 1.00 97.94 88 GLY A CA 1
ATOM 695 C C . GLY A 1 88 ? -9.519 1.375 0.115 1.00 97.94 88 GLY A C 1
ATOM 696 O O . GLY A 1 88 ? -10.646 1.089 0.504 1.00 97.94 88 GLY A O 1
ATOM 697 N N . LEU A 1 89 ? -8.431 0.728 0.549 1.00 97.81 89 LEU A N 1
ATOM 698 C CA . LEU A 1 89 ? -8.476 -0.348 1.543 1.00 97.81 89 LEU A CA 1
ATOM 699 C C . LEU A 1 89 ? -8.909 0.162 2.917 1.00 97.81 89 LEU A C 1
ATOM 701 O O . LEU A 1 89 ? -9.752 -0.477 3.542 1.00 97.81 89 LEU A O 1
ATOM 705 N N . MET A 1 90 ? -8.397 1.313 3.371 1.00 97.50 90 MET A N 1
ATOM 706 C CA . MET A 1 90 ? -8.881 1.937 4.610 1.00 97.50 90 MET A CA 1
ATOM 707 C C . MET A 1 90 ? -10.402 2.107 4.563 1.00 97.50 90 MET A C 1
ATOM 709 O O . MET A 1 90 ? -11.101 1.641 5.456 1.00 97.50 90 MET A O 1
ATOM 713 N N . GLU A 1 91 ? -10.928 2.689 3.485 1.00 96.00 91 GLU A N 1
ATOM 714 C CA . GLU A 1 91 ? -12.369 2.902 3.326 1.00 96.00 91 GLU A CA 1
ATOM 715 C C . GLU A 1 91 ? -13.159 1.590 3.236 1.00 96.00 91 GLU A C 1
ATOM 717 O O . GLU A 1 91 ? -14.210 1.470 3.865 1.00 96.00 91 GLU A O 1
ATOM 722 N N . TYR A 1 92 ? -12.643 0.590 2.515 1.00 95.88 92 TYR A N 1
ATOM 723 C CA . TYR A 1 92 ? -13.262 -0.733 2.402 1.00 95.88 92 TYR A CA 1
ATOM 724 C C . TYR A 1 92 ? -13.435 -1.417 3.768 1.00 95.88 92 TYR A C 1
ATOM 726 O O . TYR A 1 92 ? -14.472 -2.026 4.021 1.00 95.88 92 TYR A O 1
ATOM 734 N N . PHE A 1 93 ? -12.459 -1.273 4.670 1.00 95.75 93 PHE A N 1
ATOM 735 C CA . PHE A 1 93 ? -12.520 -1.814 6.035 1.00 95.75 93 PHE A CA 1
ATOM 736 C C . PHE A 1 93 ? -13.166 -0.861 7.058 1.00 95.75 93 PHE A C 1
ATOM 738 O O . PHE A 1 93 ? -13.191 -1.153 8.256 1.00 95.75 93 PHE A O 1
ATOM 745 N N . GLY A 1 94 ? -13.714 0.273 6.610 1.00 95.19 94 GLY A N 1
ATOM 746 C CA . GLY A 1 94 ? -14.354 1.258 7.483 1.00 95.19 94 GLY A CA 1
ATOM 747 C C . GLY A 1 94 ? -13.378 2.007 8.396 1.00 95.19 94 GLY A C 1
ATOM 748 O O . GLY A 1 94 ? -13.780 2.510 9.445 1.00 95.19 94 GLY A O 1
ATOM 749 N N . GLU A 1 95 ? -12.103 2.071 8.018 1.00 95.38 95 GLU A N 1
ATOM 750 C CA . GLU A 1 95 ? -11.080 2.864 8.689 1.00 95.38 95 GLU A CA 1
ATOM 751 C C . GLU A 1 95 ? -11.050 4.288 8.118 1.00 95.38 95 GLU A C 1
ATOM 753 O O . GLU A 1 95 ? -11.127 4.523 6.909 1.00 95.38 95 GLU A O 1
ATOM 758 N N . THR A 1 96 ? -10.928 5.272 9.006 1.00 95.12 96 THR A N 1
ATOM 759 C CA . THR A 1 96 ? -10.827 6.692 8.638 1.00 95.12 96 THR A CA 1
ATOM 760 C C . THR A 1 96 ? -9.449 7.215 9.004 1.00 95.12 96 THR A C 1
ATOM 762 O O . THR A 1 96 ? -8.824 6.699 9.923 1.00 95.12 96 THR A O 1
ATOM 765 N N . GLY A 1 97 ? -8.941 8.213 8.279 1.00 95.56 97 GLY A N 1
ATOM 766 C CA . GLY A 1 97 ? -7.572 8.678 8.486 1.00 95.56 97 GLY A CA 1
ATOM 767 C C . GLY A 1 97 ? -6.894 9.221 7.237 1.00 95.56 97 GLY A C 1
ATOM 768 O O . GLY A 1 97 ? -7.549 9.494 6.222 1.00 95.56 97 GLY A O 1
ATOM 769 N N . TYR A 1 98 ? -5.574 9.346 7.308 1.00 96.81 98 TYR A N 1
ATOM 770 C CA . TYR A 1 98 ? -4.720 9.829 6.223 1.00 96.81 98 TYR A CA 1
ATOM 771 C C . TYR A 1 98 ? -3.474 8.953 6.066 1.00 96.81 98 TYR A C 1
ATOM 773 O O . TYR A 1 98 ? -3.158 8.141 6.934 1.00 96.81 98 TYR A O 1
ATOM 781 N N . ILE A 1 99 ? -2.788 9.115 4.937 1.00 98.00 99 ILE A N 1
ATOM 782 C CA . ILE A 1 99 ? -1.576 8.372 4.599 1.00 98.00 99 ILE A CA 1
ATOM 783 C C . ILE A 1 99 ? -0.430 9.368 4.462 1.00 98.00 99 ILE A C 1
ATOM 785 O O . ILE A 1 99 ? -0.612 10.438 3.882 1.00 98.00 99 ILE A O 1
ATOM 789 N N . THR A 1 100 ? 0.733 9.023 5.003 1.00 98.25 100 THR A N 1
ATOM 790 C CA . THR A 1 100 ? 1.997 9.714 4.726 1.00 98.25 100 THR A CA 1
ATOM 791 C C . THR A 1 100 ? 2.963 8.755 4.047 1.00 98.25 100 THR A C 1
ATOM 793 O O . THR A 1 100 ? 2.865 7.543 4.237 1.00 98.25 100 THR A O 1
ATOM 796 N N . LEU A 1 101 ? 3.881 9.305 3.262 1.00 98.06 101 LEU A N 1
ATOM 797 C CA . LEU A 1 101 ? 4.883 8.565 2.506 1.00 98.06 101 LEU A CA 1
ATOM 798 C C . LEU A 1 101 ? 6.276 9.070 2.883 1.00 98.06 101 LEU A C 1
ATOM 800 O O . LEU A 1 101 ? 6.489 10.280 2.971 1.00 98.06 101 LEU A O 1
ATOM 804 N N . GLU A 1 102 ? 7.200 8.138 3.061 1.00 98.00 102 GLU A N 1
ATOM 805 C CA . GLU A 1 102 ? 8.630 8.379 3.209 1.00 98.00 102 GLU A CA 1
ATOM 806 C C . GLU A 1 102 ? 9.393 7.454 2.253 1.00 98.00 102 GLU A C 1
ATOM 808 O O . GLU A 1 102 ? 9.117 6.258 2.193 1.00 98.00 102 GLU A O 1
ATOM 813 N N . GLU A 1 103 ? 10.337 7.998 1.488 1.00 96.56 103 GLU A N 1
ATOM 814 C CA . GLU A 1 103 ? 11.239 7.202 0.650 1.00 96.56 103 GLU A CA 1
ATOM 815 C C . GLU A 1 103 ? 12.462 6.778 1.470 1.00 96.56 103 GLU A C 1
ATOM 817 O O . GLU A 1 103 ? 13.107 7.608 2.115 1.00 96.56 103 GLU A O 1
ATOM 822 N N . THR A 1 104 ? 12.804 5.493 1.423 1.00 96.19 104 THR A N 1
ATOM 823 C CA . THR A 1 104 ? 13.981 4.916 2.081 1.00 96.19 104 THR A CA 1
ATOM 824 C C . THR A 1 104 ? 14.850 4.173 1.058 1.00 96.19 104 THR A C 1
ATOM 826 O O . THR A 1 104 ? 14.403 3.894 -0.058 1.00 96.19 104 THR A O 1
ATOM 829 N N . PRO A 1 105 ? 16.107 3.824 1.393 1.00 95.81 105 PRO A N 1
ATOM 830 C CA . PRO A 1 105 ? 16.948 3.004 0.518 1.00 95.81 105 PRO A CA 1
ATOM 831 C C . PRO A 1 105 ? 16.346 1.630 0.177 1.00 95.81 105 PRO A C 1
ATOM 833 O O . PRO A 1 105 ? 16.666 1.062 -0.867 1.00 95.81 105 PRO A O 1
ATOM 836 N N . GLU A 1 106 ? 15.498 1.086 1.051 1.00 94.69 106 GLU A N 1
ATOM 837 C CA . GLU A 1 106 ? 14.858 -0.223 0.902 1.00 94.69 106 GLU A CA 1
ATOM 838 C C . GLU A 1 106 ? 13.571 -0.168 0.068 1.00 94.69 106 GLU A C 1
ATOM 840 O O . GLU A 1 106 ? 13.167 -1.190 -0.489 1.00 94.69 106 GLU A O 1
ATOM 845 N N . GLY A 1 107 ? 12.926 0.997 -0.029 1.00 96.31 107 GLY A N 1
ATOM 846 C CA . GLY A 1 107 ? 11.667 1.183 -0.746 1.00 96.31 107 GLY A CA 1
ATOM 847 C C . GLY A 1 107 ? 10.862 2.375 -0.237 1.00 96.31 107 GLY A C 1
ATOM 848 O O . GLY A 1 107 ? 11.396 3.329 0.315 1.00 96.31 107 GLY A O 1
ATOM 849 N N . GLU A 1 108 ? 9.550 2.329 -0.431 1.00 98.38 108 GLU A N 1
ATOM 850 C CA . GLU A 1 108 ? 8.637 3.398 -0.019 1.00 98.38 108 GLU A CA 1
ATOM 851 C C . GLU A 1 108 ? 7.870 2.962 1.228 1.00 98.38 108 GLU A C 1
ATOM 853 O O . GLU A 1 108 ? 7.178 1.944 1.216 1.00 98.38 108 GLU A O 1
ATOM 858 N N . VAL A 1 109 ? 7.958 3.726 2.313 1.00 98.62 109 VAL A N 1
ATOM 859 C CA . VAL A 1 109 ? 7.211 3.455 3.541 1.00 98.62 109 VAL A CA 1
ATOM 860 C C . VAL A 1 109 ? 5.929 4.275 3.542 1.00 98.62 109 VAL A C 1
ATOM 862 O O . VAL A 1 109 ? 5.944 5.501 3.660 1.00 98.62 109 VAL A O 1
ATOM 865 N N . PHE A 1 110 ? 4.799 3.578 3.446 1.00 98.62 110 PHE A N 1
ATOM 866 C CA . PHE A 1 110 ? 3.477 4.158 3.634 1.00 98.62 110 PHE A CA 1
ATOM 867 C C . PHE A 1 110 ? 3.041 4.000 5.089 1.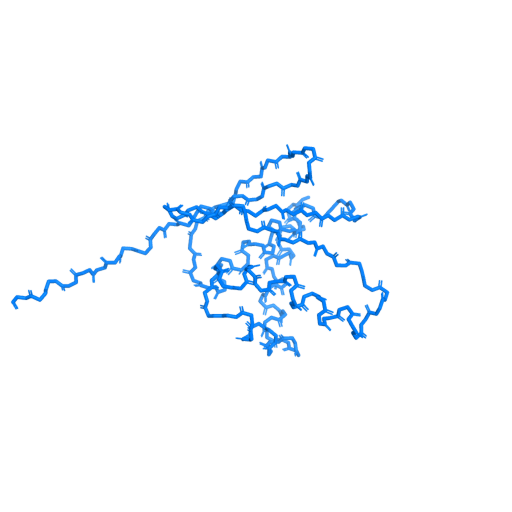00 98.62 110 PHE A C 1
ATOM 869 O O . PHE A 1 110 ? 2.909 2.886 5.594 1.00 98.62 110 PHE A O 1
ATOM 876 N N . SER A 1 111 ? 2.746 5.119 5.742 1.00 98.44 111 SER A N 1
ATOM 877 C CA . SER A 1 111 ? 2.177 5.160 7.089 1.00 98.44 111 SER A CA 1
ATOM 878 C C . SER A 1 111 ? 0.693 5.509 7.019 1.00 98.44 111 SER A C 1
ATOM 880 O O . SER A 1 111 ? 0.332 6.628 6.653 1.00 98.44 111 SER A O 1
ATOM 882 N N . LEU A 1 112 ? -0.174 4.568 7.388 1.00 98.25 112 LEU A N 1
ATOM 883 C CA . LEU A 1 112 ? -1.619 4.750 7.499 1.00 98.25 112 LEU A CA 1
ATOM 884 C C . LEU A 1 112 ? -1.948 5.175 8.933 1.00 98.25 112 LEU A C 1
ATOM 886 O O . LEU A 1 112 ? -1.797 4.394 9.873 1.00 98.25 112 LEU A O 1
ATOM 890 N N . HIS A 1 113 ? -2.424 6.407 9.099 1.00 97.31 113 HIS A N 1
ATOM 891 C CA . HIS A 1 113 ? -2.824 6.974 10.387 1.00 97.31 113 HIS A CA 1
ATOM 892 C C . HIS A 1 113 ? -4.334 6.825 10.546 1.00 97.31 113 HIS A C 1
ATOM 894 O O . HIS A 1 113 ? -5.101 7.669 10.083 1.00 97.31 113 HIS A O 1
ATOM 900 N N . CYS A 1 114 ? -4.761 5.725 11.157 1.00 94.56 114 CYS A N 1
ATOM 901 C CA . CYS A 1 114 ? -6.157 5.399 11.411 1.00 94.56 114 CYS A CA 1
ATOM 902 C C . CYS A 1 114 ? -6.658 6.162 12.646 1.00 94.56 114 CYS A C 1
ATOM 904 O O . CYS A 1 114 ? -6.099 6.054 13.739 1.00 94.56 114 CYS A O 1
ATOM 906 N N . ALA A 1 115 ? -7.744 6.916 12.498 1.00 88.12 115 ALA A N 1
ATOM 907 C CA . ALA A 1 115 ? -8.438 7.501 13.633 1.00 88.12 115 ALA A CA 1
ATOM 908 C C . ALA A 1 115 ? -9.071 6.359 14.436 1.00 88.12 115 ALA A C 1
ATOM 910 O O . ALA A 1 115 ? -9.983 5.689 13.953 1.00 88.12 115 ALA A O 1
ATOM 911 N N . GLY A 1 116 ? -8.554 6.105 15.641 1.00 69.50 116 GLY A N 1
ATOM 912 C CA . GLY A 1 116 ? -9.025 5.006 16.478 1.00 69.50 116 GLY A CA 1
ATOM 913 C C . GLY A 1 116 ? -10.548 5.022 16.616 1.00 69.50 116 GLY A C 1
ATOM 914 O O . GLY A 1 116 ? -11.147 6.060 16.912 1.00 69.50 116 GLY A O 1
ATOM 915 N N . LYS A 1 117 ? -11.189 3.862 16.429 1.00 54.38 117 LYS A N 1
ATOM 916 C CA . LYS A 1 117 ? -12.582 3.676 16.842 1.00 54.38 117 LYS A CA 1
ATOM 917 C C . LYS A 1 117 ? -12.617 3.974 18.339 1.00 54.38 117 LYS A C 1
ATOM 919 O O . LYS A 1 117 ? -11.939 3.295 19.109 1.00 54.38 117 LYS A O 1
ATOM 924 N N . LYS A 1 118 ? -13.366 4.998 18.769 1.00 40.66 118 LYS A N 1
ATOM 925 C CA . LYS A 1 118 ? -13.730 5.127 20.185 1.00 40.66 118 LYS A CA 1
ATOM 926 C C . LYS A 1 118 ? -14.413 3.816 20.557 1.00 40.66 118 LYS A C 1
ATOM 928 O O . LYS A 1 118 ? -15.561 3.593 20.190 1.00 40.66 118 LYS A O 1
ATOM 933 N N . SER A 1 119 ? -13.683 2.933 21.227 1.00 40.03 119 SER A N 1
ATOM 934 C CA . SER A 1 119 ? -14.264 1.817 21.949 1.00 40.03 119 SER A CA 1
ATOM 935 C C . SER A 1 119 ? -15.166 2.442 23.004 1.00 40.03 119 SER A C 1
ATOM 937 O O . SER A 1 119 ? -14.6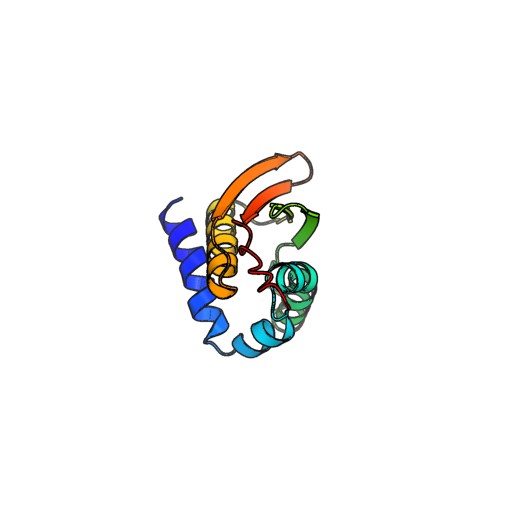92 2.855 24.063 1.00 40.03 119 SER A O 1
ATOM 939 N N . GLU A 1 120 ? -16.457 2.567 22.706 1.00 33.75 120 GLU A N 1
ATOM 940 C CA . GLU A 1 120 ? -17.474 2.703 23.737 1.00 33.75 120 GLU A CA 1
ATOM 941 C C . GLU A 1 120 ? -17.422 1.427 24.581 1.00 33.75 120 GLU A C 1
ATOM 943 O O . GLU A 1 120 ? -18.129 0.452 24.337 1.00 33.75 120 GLU A O 1
ATOM 948 N N . LEU A 1 121 ? -16.565 1.432 25.602 1.00 37.78 121 LEU A N 1
ATOM 949 C CA . LEU A 1 121 ? -16.813 0.650 26.799 1.00 37.78 121 LEU A CA 1
ATOM 950 C C . LEU A 1 121 ? -18.073 1.252 27.420 1.00 37.78 121 LEU A C 1
ATOM 952 O O . LEU A 1 121 ? -18.011 2.179 28.227 1.00 37.78 121 LEU A O 1
ATOM 956 N N . LYS A 1 122 ? -19.238 0.755 26.992 1.00 37.84 122 LYS A N 1
ATOM 957 C CA . LYS A 1 122 ? -20.450 0.857 27.798 1.00 37.84 122 LYS A CA 1
ATOM 958 C C . LYS A 1 122 ? -20.112 0.221 29.137 1.00 37.84 122 LYS A C 1
ATOM 960 O O . LYS A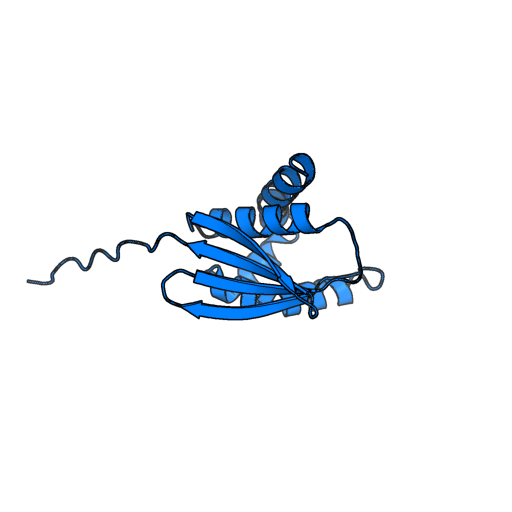 1 122 ? -19.833 -0.974 29.200 1.00 37.84 122 LYS A O 1
ATOM 965 N N . GLY A 1 123 ? -20.088 1.052 30.175 1.00 40.53 123 GLY A N 1
ATOM 966 C CA . GLY A 1 123 ? -19.993 0.596 31.548 1.00 40.53 123 GLY A CA 1
ATOM 967 C C . GLY A 1 123 ? -21.040 -0.482 31.785 1.00 40.53 123 GLY A C 1
ATOM 968 O O . GLY A 1 123 ?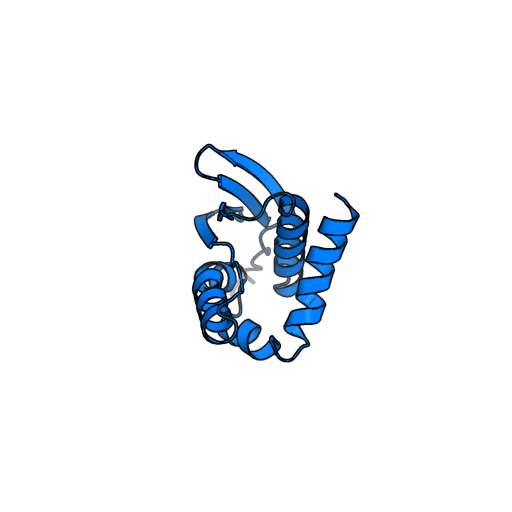 -22.236 -0.245 31.612 1.00 40.53 123 GLY A O 1
ATOM 969 N N . ALA A 1 124 ? -20.575 -1.672 32.144 1.00 37.50 124 ALA A N 1
ATOM 970 C CA . ALA A 1 124 ? -21.393 -2.585 32.908 1.00 37.50 124 ALA A CA 1
ATOM 971 C C . ALA A 1 124 ? -21.401 -2.031 34.337 1.00 37.50 124 ALA A C 1
ATOM 973 O O . ALA A 1 124 ? -20.350 -1.941 34.976 1.00 37.50 124 ALA A O 1
ATOM 974 N N . ALA A 1 125 ? -22.573 -1.539 34.733 1.00 37.34 125 ALA A N 1
ATOM 975 C CA . ALA A 1 125 ? -22.934 -1.275 36.118 1.00 37.34 125 ALA A CA 1
ATOM 976 C C . ALA A 1 125 ? -22.943 -2.572 36.939 1.00 37.34 125 ALA A C 1
ATOM 978 O O . ALA A 1 125 ? -23.158 -3.648 36.330 1.00 37.34 125 ALA A O 1
#

pLDDT: mean 91.19, std 14.79, range [33.75, 98.62]